Protein AF-A0A1V3XJ78-F1 (afdb_monomer)

Organism: Mycobacterium kansasii (NCBI:txid1768)

Radius of gyration: 14.39 Å; Cα contacts (8 Å, |Δi|>4): 202; chains: 1; bounding box: 37×32×29 Å

pLDDT: mean 98.36, std 2.07, range [77.62, 98.94]

Structure (mmCIF, N/CA/C/O backbone):
data_AF-A0A1V3XJ78-F1
#
_entry.id   AF-A0A1V3XJ78-F1
#
loop_
_atom_site.group_PDB
_atom_site.id
_atom_site.type_symbol
_atom_site.label_atom_id
_atom_site.label_alt_id
_atom_site.label_comp_id
_atom_site.label_asym_id
_atom_site.label_entity_id
_atom_site.label_seq_id
_atom_site.pdbx_PDB_ins_code
_atom_site.Cartn_x
_atom_site.Cartn_y
_atom_site.Cartn_z
_atom_site.occupancy
_atom_site.B_iso_or_equiv
_atom_site.auth_seq_id
_atom_site.auth_comp_id
_atom_site.auth_asym_id
_atom_site.auth_atom_id
_atom_site.pdbx_PDB_model_num
ATOM 1 N N . MET A 1 1 ? 6.097 -13.454 -6.751 1.00 77.62 1 MET A N 1
ATOM 2 C CA . MET A 1 1 ? 5.342 -13.688 -8.006 1.00 77.62 1 MET A CA 1
ATOM 3 C C . MET A 1 1 ? 4.645 -15.036 -8.054 1.00 77.62 1 MET A C 1
ATOM 5 O O . MET A 1 1 ? 3.525 -15.077 -8.540 1.00 77.62 1 MET A O 1
ATOM 9 N N . GLU A 1 2 ? 5.272 -16.103 -7.559 1.00 93.94 2 GLU A N 1
ATOM 10 C CA . GLU A 1 2 ? 4.760 -17.477 -7.656 1.00 93.94 2 GLU A CA 1
ATOM 11 C C . GLU A 1 2 ? 3.301 -17.637 -7.199 1.00 93.94 2 GLU A C 1
ATOM 13 O O . GLU A 1 2 ? 2.471 -18.066 -7.991 1.00 93.94 2 GLU A O 1
ATOM 18 N N . LEU A 1 3 ? 2.956 -17.194 -5.984 1.00 98.44 3 LEU A N 1
ATOM 19 C CA . LEU A 1 3 ? 1.596 -17.354 -5.448 1.00 98.44 3 LEU A CA 1
ATOM 20 C C . LEU A 1 3 ? 0.532 -16.556 -6.217 1.00 98.44 3 LEU A C 1
ATOM 22 O O . LEU A 1 3 ? -0.553 -17.070 -6.466 1.00 98.44 3 LEU A O 1
ATOM 26 N N . HIS A 1 4 ? 0.846 -15.323 -6.634 1.00 98.19 4 HIS A N 1
ATOM 27 C CA . HIS A 1 4 ? -0.069 -14.496 -7.437 1.00 98.19 4 HIS A CA 1
ATOM 28 C C . HIS A 1 4 ? -0.400 -15.175 -8.766 1.00 98.19 4 HIS A C 1
ATOM 30 O O . HIS A 1 4 ? -1.566 -15.293 -9.127 1.00 98.19 4 HIS A O 1
ATOM 36 N N . ALA A 1 5 ? 0.624 -15.670 -9.466 1.00 97.88 5 ALA A N 1
ATOM 37 C CA . ALA A 1 5 ? 0.445 -16.368 -10.734 1.00 97.88 5 ALA A CA 1
ATOM 38 C C . ALA A 1 5 ? -0.260 -17.723 -10.553 1.00 97.88 5 ALA A C 1
ATOM 40 O O . ALA A 1 5 ? -1.151 -18.051 -11.332 1.00 97.88 5 ALA A O 1
ATOM 41 N N . ALA A 1 6 ? 0.085 -18.484 -9.508 1.00 98.38 6 ALA A N 1
ATOM 42 C C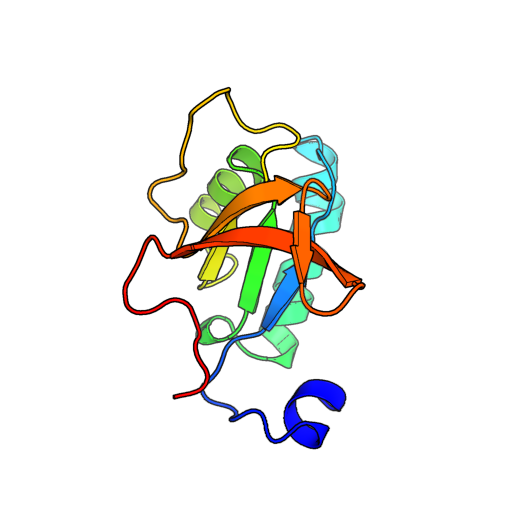A . ALA A 1 6 ? -0.562 -19.757 -9.189 1.00 98.38 6 ALA A CA 1
ATOM 43 C C . ALA A 1 6 ? -2.061 -19.595 -8.876 1.00 98.38 6 ALA A C 1
ATOM 45 O O . ALA A 1 6 ? -2.851 -20.481 -9.187 1.00 98.38 6 ALA A O 1
ATOM 46 N N . ALA A 1 7 ? -2.462 -18.445 -8.324 1.00 98.50 7 ALA A N 1
ATOM 47 C CA . ALA A 1 7 ? -3.861 -18.082 -8.108 1.00 98.50 7 ALA A CA 1
ATOM 48 C C . ALA A 1 7 ? -4.582 -17.573 -9.379 1.00 98.50 7 ALA A C 1
ATOM 50 O O . ALA A 1 7 ? -5.751 -17.200 -9.306 1.00 98.50 7 ALA A O 1
ATOM 51 N N . GLY A 1 8 ? -3.909 -17.534 -10.536 1.00 98.31 8 GLY A N 1
ATOM 52 C CA . GLY A 1 8 ? -4.458 -17.023 -11.798 1.00 98.31 8 GLY A CA 1
ATOM 53 C C . GLY A 1 8 ? -4.371 -15.502 -11.960 1.00 98.31 8 GLY A C 1
ATOM 54 O O . GLY A 1 8 ? -4.974 -14.950 -12.879 1.00 98.31 8 GLY A O 1
ATOM 55 N N . GLY A 1 9 ? -3.627 -14.817 -11.089 1.00 98.25 9 GLY A N 1
ATOM 56 C CA . GLY A 1 9 ? -3.479 -13.367 -11.124 1.00 98.25 9 GLY A CA 1
ATOM 57 C C . GLY A 1 9 ? -2.714 -12.886 -12.358 1.00 98.25 9 GLY A C 1
ATOM 58 O O . GLY A 1 9 ? -1.613 -13.382 -12.628 1.00 98.25 9 GLY A O 1
ATOM 59 N N . PRO A 1 10 ? -3.231 -11.890 -13.102 1.00 97.81 10 PRO A N 1
ATOM 60 C CA . PRO A 1 10 ? -2.568 -11.405 -14.300 1.00 97.81 10 PRO A CA 1
ATOM 61 C C . PRO A 1 10 ? -1.322 -10.593 -13.940 1.00 97.81 10 PRO A C 1
ATOM 63 O O . PRO A 1 10 ? -1.251 -9.928 -12.902 1.00 97.81 10 PRO A O 1
ATOM 66 N N . VAL A 1 11 ? -0.335 -10.597 -14.835 1.00 95.88 11 VAL A N 1
ATOM 67 C CA . VAL A 1 11 ? 0.888 -9.788 -14.692 1.00 95.88 11 VAL A CA 1
ATOM 68 C C . VAL A 1 11 ? 0.639 -8.289 -14.862 1.00 95.88 11 VAL A C 1
ATOM 70 O O . VAL A 1 11 ? 1.544 -7.510 -14.615 1.00 95.88 11 VAL A O 1
ATOM 73 N N . SER A 1 12 ? -0.560 -7.865 -15.264 1.00 96.44 12 SER A N 1
ATOM 74 C CA . SER A 1 12 ? -0.963 -6.455 -15.264 1.00 96.44 12 SER A CA 1
ATOM 75 C C . SER A 1 12 ? -1.376 -5.951 -13.878 1.00 96.44 12 SER A C 1
ATOM 77 O O . SER A 1 12 ? -1.324 -4.749 -13.638 1.00 96.44 12 SER A O 1
ATOM 79 N N . ALA A 1 13 ? -1.767 -6.842 -12.959 1.00 98.50 13 ALA A N 1
ATOM 80 C CA . ALA A 1 13 ? -2.234 -6.453 -11.632 1.00 98.50 13 ALA A CA 1
ATOM 81 C C . ALA A 1 13 ? -1.067 -6.233 -10.648 1.00 98.50 13 ALA A C 1
ATOM 83 O O . ALA A 1 13 ? -0.078 -6.990 -10.687 1.00 98.50 13 ALA A O 1
ATOM 84 N N . PRO A 1 14 ? -1.168 -5.229 -9.754 1.00 98.69 14 PRO A N 1
ATOM 85 C CA . PRO A 1 14 ? -0.198 -5.008 -8.693 1.00 98.69 14 PRO A CA 1
ATOM 86 C C . PRO A 1 14 ? -0.343 -6.027 -7.554 1.00 98.69 14 PRO A C 1
ATOM 88 O O . PRO A 1 14 ? -1.324 -6.764 -7.465 1.00 98.69 14 PRO A O 1
ATOM 91 N N . ILE A 1 15 ? 0.643 -6.038 -6.657 1.00 98.88 15 ILE A N 1
ATOM 92 C CA . ILE A 1 15 ? 0.591 -6.732 -5.366 1.00 98.88 15 ILE A CA 1
ATOM 93 C C . ILE A 1 15 ? 0.900 -5.701 -4.281 1.00 98.88 15 ILE A C 1
ATOM 95 O O . ILE A 1 15 ? 1.919 -5.016 -4.360 1.00 98.88 15 ILE A O 1
ATOM 99 N N . TYR A 1 16 ? 0.033 -5.594 -3.274 1.00 98.88 16 TYR A N 1
ATOM 100 C CA . TYR A 1 16 ? 0.255 -4.718 -2.126 1.00 98.88 16 TYR A CA 1
ATOM 101 C C . TYR A 1 16 ? 1.194 -5.388 -1.118 1.00 98.88 16 TYR A C 1
ATOM 103 O O . TYR A 1 16 ? 0.808 -6.338 -0.442 1.00 98.88 16 TYR A O 1
ATOM 111 N N . ALA A 1 17 ? 2.430 -4.898 -1.029 1.00 98.81 17 ALA A N 1
ATOM 112 C CA . ALA A 1 17 ? 3.371 -5.276 0.014 1.00 98.81 17 ALA A CA 1
ATOM 113 C C . ALA A 1 17 ? 3.006 -4.557 1.320 1.00 98.81 17 ALA A C 1
ATOM 115 O O . ALA A 1 17 ? 2.836 -3.334 1.335 1.00 98.81 17 ALA A O 1
ATOM 116 N N . SER A 1 18 ? 2.878 -5.315 2.407 1.00 98.88 18 SER A N 1
ATOM 117 C CA . SER A 1 18 ? 2.409 -4.782 3.684 1.00 98.88 18 SER A CA 1
ATOM 118 C C . SER A 1 18 ? 3.545 -4.262 4.549 1.00 98.88 18 SER A C 1
ATOM 120 O O . SER A 1 18 ? 4.466 -5.001 4.894 1.00 98.88 18 SER A O 1
ATOM 122 N N . ILE A 1 19 ? 3.418 -3.003 4.951 1.00 98.88 19 ILE A N 1
ATOM 123 C CA . ILE A 1 19 ? 4.105 -2.399 6.086 1.00 98.88 19 ILE A CA 1
ATOM 124 C C . ILE A 1 19 ? 3.051 -2.266 7.186 1.00 98.88 19 ILE A C 1
ATOM 126 O O . ILE A 1 19 ? 2.475 -1.200 7.371 1.00 98.88 19 ILE A O 1
ATOM 130 N N . ASP A 1 20 ? 2.735 -3.377 7.852 1.00 98.62 20 ASP A N 1
ATOM 131 C CA . ASP A 1 20 ? 1.719 -3.435 8.914 1.00 98.62 20 ASP A CA 1
ATOM 132 C C . ASP A 1 20 ? 2.284 -2.929 10.249 1.00 98.62 20 ASP A C 1
ATOM 134 O O . ASP A 1 20 ? 2.356 -3.639 11.246 1.00 98.62 20 ASP A O 1
ATOM 138 N N . ASP A 1 21 ? 2.783 -1.698 10.218 1.00 98.81 21 ASP A N 1
ATOM 139 C CA . ASP A 1 21 ? 3.555 -1.085 11.288 1.00 98.81 21 ASP A CA 1
ATOM 140 C C . ASP A 1 21 ? 3.343 0.431 11.311 1.00 98.81 21 ASP A C 1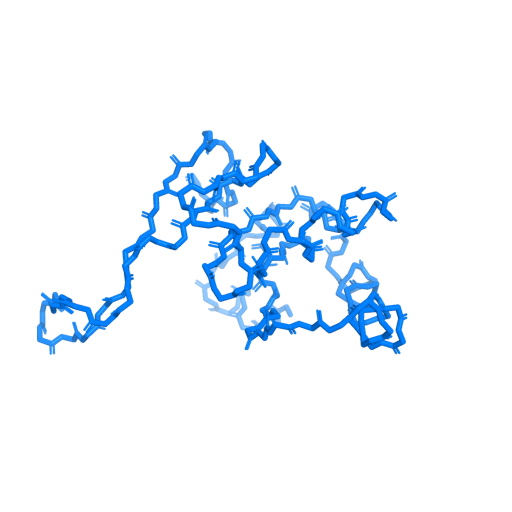
ATOM 142 O O . ASP A 1 21 ? 2.903 1.056 10.341 1.00 98.81 21 ASP A O 1
ATOM 146 N N . ASP A 1 22 ? 3.741 1.052 12.420 1.00 98.81 22 ASP A N 1
ATOM 147 C CA . ASP A 1 22 ? 3.832 2.503 12.552 1.00 98.81 22 ASP A CA 1
ATOM 148 C C . ASP A 1 22 ? 5.297 2.987 12.566 1.00 98.81 22 ASP A C 1
ATOM 150 O O . ASP A 1 22 ? 5.795 3.439 13.603 1.00 98.81 22 ASP A O 1
ATOM 154 N N . PRO A 1 23 ? 6.036 2.896 11.437 1.00 98.69 23 PRO A N 1
ATOM 155 C CA . PRO A 1 23 ? 7.477 3.099 11.449 1.00 98.69 23 PRO A CA 1
ATOM 156 C C . PRO A 1 23 ? 7.863 4.552 11.742 1.00 98.69 23 PRO A C 1
ATOM 158 O O . PRO A 1 23 ? 7.209 5.523 11.337 1.00 98.69 23 PRO A O 1
ATOM 161 N N . SER A 1 24 ? 8.998 4.713 12.416 1.00 98.81 24 SER A N 1
ATOM 162 C CA . SER A 1 24 ? 9.744 5.970 12.426 1.00 98.81 24 SER A CA 1
ATOM 163 C C . SER A 1 24 ? 10.338 6.260 11.043 1.00 98.81 24 SER A C 1
ATOM 165 O O . SER A 1 24 ? 10.530 5.360 10.224 1.00 98.81 24 SER A O 1
ATOM 167 N N . TYR A 1 25 ? 10.704 7.518 10.788 1.00 98.75 25 TYR A N 1
ATOM 168 C CA . TYR A 1 25 ? 11.357 7.876 9.525 1.00 98.75 25 TYR A CA 1
ATOM 169 C C . TYR A 1 25 ? 12.719 7.180 9.342 1.00 98.75 25 TYR A C 1
ATOM 171 O O . TYR A 1 25 ? 13.114 6.867 8.221 1.00 98.75 25 TYR A O 1
ATOM 179 N N . GLU A 1 26 ? 13.431 6.879 10.433 1.00 98.81 26 GLU A N 1
ATOM 180 C CA . GLU A 1 26 ? 14.681 6.112 10.366 1.00 98.81 26 GLU A CA 1
ATOM 181 C C . GLU A 1 26 ? 14.442 4.655 9.957 1.00 98.81 26 GLU A C 1
ATOM 183 O O . GLU A 1 26 ? 15.141 4.152 9.079 1.00 98.81 26 GLU A O 1
ATOM 188 N N . GLN A 1 27 ? 13.429 3.986 10.520 1.00 98.88 27 GLN A N 1
ATOM 189 C CA . GLN A 1 27 ? 13.035 2.644 10.064 1.00 98.88 27 GLN A CA 1
ATOM 190 C C . GLN A 1 27 ? 12.596 2.672 8.601 1.00 98.88 27 GLN A C 1
ATOM 192 O O . GLN A 1 27 ? 12.953 1.782 7.828 1.00 98.88 27 GLN A O 1
ATOM 197 N N . TYR A 1 28 ? 11.883 3.724 8.192 1.00 98.88 28 TYR A N 1
ATOM 198 C CA . TYR A 1 28 ? 11.518 3.893 6.796 1.00 98.88 28 TYR A CA 1
ATOM 199 C C . TYR A 1 28 ? 12.757 3.936 5.887 1.00 98.88 28 TYR A C 1
ATOM 201 O O . TYR A 1 28 ? 12.898 3.095 5.001 1.00 98.88 28 TYR A O 1
ATOM 209 N N . LYS A 1 29 ? 13.697 4.855 6.139 1.00 98.75 29 LYS A N 1
ATOM 210 C CA . LYS A 1 29 ? 14.896 5.023 5.301 1.00 98.75 29 LYS A CA 1
ATOM 211 C C . LYS A 1 29 ? 15.781 3.779 5.268 1.00 98.75 29 LYS A C 1
ATOM 213 O O . LYS A 1 29 ? 16.294 3.421 4.210 1.00 98.75 29 LYS A O 1
ATOM 218 N N . ASN A 1 30 ? 15.978 3.152 6.425 1.00 98.75 30 ASN A N 1
ATOM 219 C CA . ASN A 1 30 ? 16.973 2.096 6.589 1.00 98.75 30 ASN A CA 1
ATOM 220 C C . ASN A 1 30 ? 16.420 0.699 6.285 1.00 98.75 30 ASN A C 1
ATOM 222 O O . ASN A 1 30 ? 17.204 -0.210 6.024 1.00 98.75 30 ASN A O 1
ATOM 226 N N . GLN A 1 31 ? 15.096 0.508 6.324 1.00 98.81 31 GLN A N 1
ATOM 227 C CA . GLN A 1 31 ? 14.476 -0.815 6.192 1.00 98.81 31 GLN A CA 1
ATOM 228 C C . GLN A 1 31 ? 13.336 -0.820 5.169 1.00 98.81 31 GLN A C 1
ATOM 230 O O . GLN A 1 31 ? 13.411 -1.563 4.191 1.00 98.81 31 GLN A O 1
ATOM 235 N N . VAL A 1 32 ? 12.315 0.029 5.339 1.00 98.88 32 VAL A N 1
ATOM 236 C CA . VAL A 1 32 ? 11.116 0.009 4.475 1.00 98.88 32 VAL A CA 1
ATOM 237 C C . VAL A 1 32 ? 11.447 0.395 3.034 1.00 98.88 32 VAL A C 1
ATOM 239 O O . VAL A 1 32 ? 11.084 -0.326 2.112 1.00 98.88 32 VAL A O 1
ATOM 242 N N . ALA A 1 33 ? 12.165 1.495 2.806 1.00 98.81 33 ALA A N 1
ATOM 243 C CA . ALA A 1 33 ? 12.497 1.945 1.458 1.00 98.81 33 ALA A CA 1
ATOM 244 C C . ALA A 1 33 ? 13.373 0.925 0.692 1.00 98.81 33 ALA A C 1
ATOM 246 O O . ALA A 1 33 ? 13.034 0.598 -0.446 1.00 98.81 33 ALA A O 1
ATOM 247 N N . PRO A 1 34 ? 14.450 0.347 1.270 1.00 98.81 34 PRO A N 1
ATOM 248 C CA . PRO A 1 34 ? 15.174 -0.765 0.644 1.00 98.81 34 PRO A CA 1
ATOM 249 C C . PRO A 1 34 ? 14.302 -1.999 0.359 1.00 98.81 34 PRO A C 1
ATOM 251 O O . PRO A 1 34 ? 14.444 -2.622 -0.696 1.00 98.81 34 PRO A O 1
ATOM 254 N N . TYR A 1 35 ? 13.381 -2.336 1.265 1.00 98.88 35 TYR A N 1
ATOM 255 C CA . TYR A 1 35 ? 12.421 -3.421 1.067 1.00 98.88 35 TYR A CA 1
ATOM 256 C C . TYR A 1 35 ? 11.493 -3.153 -0.128 1.00 98.88 35 TYR A C 1
ATOM 258 O O . TYR A 1 35 ? 11.365 -4.005 -1.006 1.00 98.88 35 TYR A O 1
ATOM 266 N N . LEU A 1 36 ? 10.919 -1.952 -0.233 1.00 98.88 36 LEU A N 1
ATOM 267 C CA . LEU A 1 36 ? 10.059 -1.565 -1.356 1.00 98.88 36 LEU A CA 1
ATOM 268 C C . LEU A 1 36 ? 10.822 -1.517 -2.687 1.00 98.88 36 LEU A C 1
ATOM 270 O O . LEU A 1 36 ? 10.319 -2.010 -3.693 1.00 98.88 36 LEU A O 1
ATOM 274 N N . ARG A 1 37 ? 12.071 -1.032 -2.703 1.00 98.81 37 ARG A N 1
ATOM 275 C CA . ARG A 1 37 ? 12.936 -1.108 -3.899 1.00 98.81 37 ARG A CA 1
ATOM 276 C C . ARG A 1 37 ? 13.182 -2.550 -4.343 1.00 98.81 37 ARG A C 1
ATOM 278 O O . ARG A 1 37 ? 13.255 -2.824 -5.538 1.00 98.81 37 ARG A O 1
ATOM 285 N N . SER A 1 38 ? 13.290 -3.473 -3.390 1.00 98.75 38 SER A N 1
ATOM 286 C CA . SER A 1 38 ? 13.437 -4.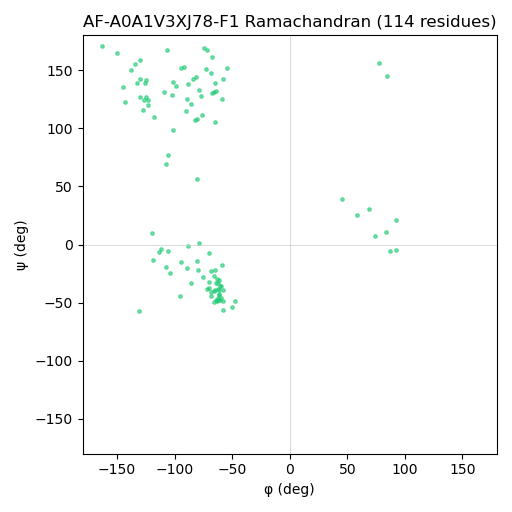902 -3.688 1.00 98.75 38 SER A CA 1
ATOM 287 C C . SER A 1 38 ? 12.153 -5.501 -4.269 1.00 98.75 38 SER A C 1
ATOM 289 O O . SER A 1 38 ? 12.222 -6.371 -5.130 1.00 98.75 38 SER A O 1
ATOM 291 N N . TRP A 1 39 ? 10.974 -5.016 -3.871 1.00 98.81 39 TRP A N 1
ATOM 292 C CA . TRP A 1 39 ? 9.729 -5.363 -4.561 1.00 98.81 39 TRP A CA 1
ATOM 293 C C . TRP A 1 39 ? 9.722 -4.859 -6.003 1.00 98.81 39 TRP A C 1
ATOM 295 O O . TRP A 1 39 ? 9.456 -5.634 -6.922 1.00 98.81 39 TRP A O 1
ATOM 305 N N . GLU A 1 40 ? 10.074 -3.592 -6.224 1.00 98.81 40 GLU A N 1
ATOM 306 C CA . GLU A 1 40 ? 10.126 -3.018 -7.572 1.00 98.81 40 GLU A CA 1
ATOM 307 C C . GLU A 1 40 ? 11.124 -3.724 -8.490 1.00 98.81 40 GLU A C 1
ATOM 309 O O . GLU A 1 40 ? 10.835 -3.889 -9.673 1.00 98.81 40 GLU A O 1
ATOM 314 N N . SER A 1 41 ? 12.262 -4.194 -7.972 1.00 98.69 41 SER A N 1
ATOM 315 C CA . SER A 1 41 ? 13.235 -4.932 -8.786 1.00 98.69 41 SER A CA 1
ATOM 316 C C . SER A 1 41 ? 12.727 -6.305 -9.240 1.00 98.69 41 SER A C 1
ATOM 318 O O . SER A 1 41 ? 13.203 -6.828 -10.246 1.00 98.69 41 SER A O 1
ATOM 320 N N . VAL A 1 42 ? 11.747 -6.880 -8.533 1.00 98.50 42 VAL A N 1
ATOM 321 C CA . VAL A 1 42 ? 11.176 -8.198 -8.842 1.00 98.50 42 VAL A CA 1
ATOM 322 C C . VAL A 1 42 ? 9.918 -8.090 -9.700 1.00 98.50 42 VAL A C 1
ATOM 324 O O . VAL A 1 42 ? 9.755 -8.874 -10.635 1.00 98.50 42 VAL A O 1
ATOM 327 N N . ILE A 1 43 ? 9.004 -7.166 -9.383 1.00 98.12 43 ILE A N 1
ATOM 328 C CA . ILE A 1 43 ? 7.696 -7.075 -10.061 1.00 98.12 43 ILE A CA 1
ATOM 329 C C . ILE A 1 43 ? 7.505 -5.809 -10.895 1.00 98.12 43 ILE A C 1
ATOM 331 O O . ILE A 1 43 ? 6.529 -5.729 -11.638 1.00 98.12 43 ILE A O 1
ATOM 335 N N . GLY A 1 44 ? 8.444 -4.866 -10.834 1.00 98.56 44 GLY A N 1
ATOM 336 C CA . GLY A 1 44 ? 8.376 -3.578 -11.515 1.00 98.56 44 GLY A CA 1
ATOM 337 C C . GLY A 1 44 ? 7.600 -2.528 -10.720 1.00 98.56 44 GLY A C 1
ATOM 338 O O . GLY A 1 44 ? 6.595 -2.831 -10.079 1.00 98.56 44 GLY A O 1
ATOM 339 N N . HIS A 1 45 ? 8.037 -1.269 -10.822 1.00 98.75 45 HIS A N 1
ATOM 340 C CA . HIS A 1 45 ? 7.424 -0.113 -10.152 1.00 98.75 45 HIS A CA 1
ATOM 341 C C . HIS A 1 45 ? 5.896 -0.060 -10.318 1.00 98.75 45 HIS A C 1
ATOM 343 O O . HIS A 1 45 ? 5.168 0.002 -9.330 1.00 98.75 45 HIS A O 1
ATOM 349 N N . GLN A 1 46 ? 5.410 -0.216 -11.557 1.00 98.56 46 GLN A N 1
ATOM 350 C CA . GLN A 1 46 ? 3.981 -0.168 -11.900 1.00 98.56 46 GLN A CA 1
ATOM 351 C C . GLN A 1 46 ? 3.121 -1.216 -11.178 1.00 98.56 46 GLN A C 1
ATOM 353 O O . GLN A 1 46 ? 1.901 -1.087 -11.150 1.00 98.56 46 GLN A O 1
ATOM 358 N N . ARG A 1 47 ? 3.730 -2.264 -10.614 1.00 98.62 47 ARG A N 1
ATOM 359 C CA . ARG A 1 47 ? 3.030 -3.362 -9.938 1.00 98.62 47 ARG A CA 1
ATOM 360 C C . ARG A 1 47 ? 3.266 -3.397 -8.435 1.00 98.62 47 ARG A C 1
ATOM 362 O O . ARG A 1 47 ? 2.659 -4.219 -7.751 1.00 98.62 47 ARG A O 1
ATOM 369 N N . THR A 1 48 ? 4.115 -2.523 -7.911 1.00 98.88 48 THR A N 1
ATOM 370 C CA . THR A 1 48 ? 4.375 -2.445 -6.476 1.00 98.88 48 THR A CA 1
ATOM 371 C C . THR A 1 48 ? 3.286 -1.612 -5.813 1.00 98.88 48 THR A C 1
ATOM 373 O O . THR A 1 48 ? 3.234 -0.391 -5.966 1.00 98.88 48 THR A O 1
ATOM 376 N N . GLY A 1 49 ? 2.396 -2.283 -5.085 1.00 98.88 49 GLY A N 1
ATOM 377 C CA . GLY A 1 49 ? 1.480 -1.645 -4.152 1.00 98.88 49 GLY A CA 1
ATOM 378 C C . GLY A 1 49 ? 2.080 -1.584 -2.749 1.00 98.88 49 GLY A C 1
ATOM 379 O O . GLY A 1 49 ? 2.8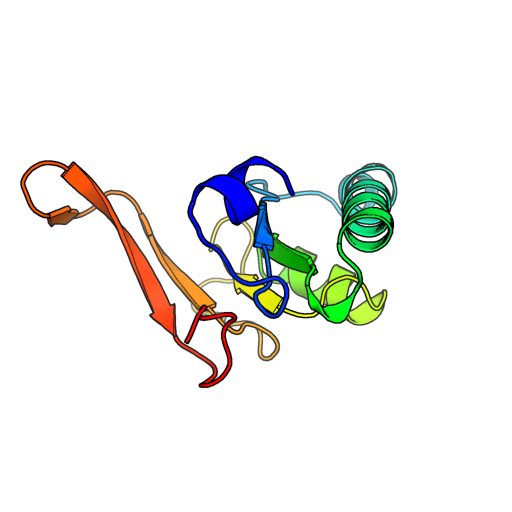82 -2.439 -2.378 1.00 98.88 49 GLY A O 1
ATOM 380 N N . VAL A 1 50 ? 1.669 -0.602 -1.954 1.00 98.94 50 VAL A N 1
ATOM 381 C CA . VAL A 1 50 ? 2.123 -0.415 -0.572 1.00 98.94 50 VAL A CA 1
ATOM 382 C C . VAL A 1 50 ? 0.907 -0.304 0.338 1.00 98.94 50 VAL A C 1
ATOM 384 O O . VAL A 1 50 ? 0.124 0.640 0.211 1.00 98.94 50 VAL A O 1
ATOM 387 N N . TYR A 1 51 ? 0.740 -1.267 1.244 1.00 98.94 51 TYR A N 1
ATOM 388 C CA . TYR A 1 51 ? -0.171 -1.135 2.379 1.00 98.94 51 TYR A CA 1
ATOM 389 C C . TYR A 1 51 ? 0.602 -0.524 3.547 1.00 98.94 51 TYR A C 1
ATOM 391 O O . TYR A 1 51 ? 1.571 -1.125 4.004 1.00 98.94 51 TYR A O 1
ATOM 399 N N . ALA A 1 52 ? 0.234 0.684 3.972 1.00 98.94 52 ALA A N 1
ATOM 400 C CA . ALA A 1 52 ? 0.924 1.405 5.043 1.00 98.94 52 ALA A CA 1
ATOM 401 C C . ALA A 1 52 ? 0.063 2.554 5.600 1.00 98.94 52 ALA A C 1
ATOM 403 O O . ALA A 1 52 ? -0.965 2.920 5.029 1.00 98.94 52 ALA A O 1
ATOM 404 N N . ASN A 1 53 ? 0.486 3.180 6.696 1.00 98.94 53 ASN A N 1
ATOM 405 C CA . ASN A 1 53 ? -0.152 4.399 7.187 1.00 98.94 53 ASN A CA 1
ATOM 406 C C . ASN A 1 53 ? 0.147 5.620 6.311 1.00 98.94 53 ASN A C 1
ATOM 408 O O . ASN A 1 53 ? 1.045 5.619 5.466 1.00 98.94 53 ASN A O 1
ATOM 412 N N . SER A 1 54 ? -0.599 6.703 6.531 1.00 98.94 54 SER A N 1
ATOM 413 C CA . SER A 1 54 ? -0.568 7.873 5.655 1.00 98.94 54 SER A CA 1
ATOM 414 C C . SER A 1 54 ? 0.798 8.563 5.598 1.00 98.94 54 SER A C 1
ATOM 416 O O . SER A 1 54 ? 1.163 9.078 4.547 1.00 98.94 54 SER A O 1
ATOM 418 N N . LYS A 1 55 ? 1.571 8.571 6.696 1.00 98.75 55 LYS A N 1
ATOM 419 C CA . LYS A 1 55 ? 2.926 9.155 6.712 1.00 98.75 55 LYS A CA 1
ATOM 420 C C . LYS A 1 55 ? 3.920 8.316 5.905 1.00 98.75 55 LYS A C 1
ATOM 422 O O . LYS A 1 55 ? 4.753 8.877 5.202 1.00 98.75 55 LYS A O 1
ATOM 427 N N . THR A 1 56 ? 3.799 6.989 5.959 1.00 98.94 56 THR A N 1
ATOM 428 C CA . THR A 1 56 ? 4.657 6.071 5.201 1.00 98.94 56 THR A CA 1
ATOM 429 C C . THR A 1 56 ? 4.317 6.118 3.717 1.00 98.94 56 THR A C 1
ATOM 431 O O . THR A 1 56 ? 5.228 6.132 2.892 1.00 98.94 56 THR A O 1
ATOM 434 N N . ILE A 1 57 ? 3.028 6.236 3.374 1.00 98.94 57 ILE A N 1
ATOM 435 C CA . ILE A 1 57 ? 2.585 6.521 2.003 1.00 98.94 57 ILE A CA 1
ATOM 436 C C . ILE A 1 57 ? 3.195 7.838 1.512 1.00 98.94 57 ILE A C 1
ATOM 438 O O . ILE A 1 57 ? 3.763 7.866 0.427 1.00 98.94 57 ILE A O 1
ATOM 442 N N . ASP A 1 58 ? 3.126 8.913 2.301 1.00 98.94 58 ASP A N 1
ATOM 443 C CA . ASP A 1 58 ? 3.672 10.214 1.898 1.00 98.94 58 ASP A CA 1
ATOM 444 C C . ASP A 1 58 ? 5.197 10.165 1.676 1.00 98.94 58 ASP A C 1
ATOM 446 O O . ASP A 1 58 ? 5.706 10.742 0.716 1.00 98.94 58 ASP A O 1
ATOM 450 N N . TRP A 1 59 ? 5.943 9.423 2.505 1.00 98.88 59 TRP A N 1
ATOM 451 C CA . TRP A 1 59 ? 7.373 9.176 2.274 1.00 98.88 59 TRP A CA 1
ATOM 452 C C . TRP A 1 59 ? 7.633 8.385 0.988 1.00 98.88 59 TRP A C 1
ATOM 454 O O . TRP A 1 59 ? 8.462 8.805 0.183 1.00 98.88 59 TRP A O 1
ATOM 464 N N . ALA A 1 60 ? 6.899 7.292 0.764 1.00 98.88 60 ALA A N 1
ATOM 465 C CA . ALA A 1 60 ? 7.043 6.465 -0.431 1.00 98.88 60 ALA A CA 1
ATOM 466 C C . ALA A 1 60 ? 6.724 7.255 -1.711 1.00 98.88 60 ALA A C 1
ATOM 468 O O . ALA A 1 60 ? 7.493 7.209 -2.667 1.00 98.88 60 ALA A O 1
ATOM 469 N N . VAL A 1 61 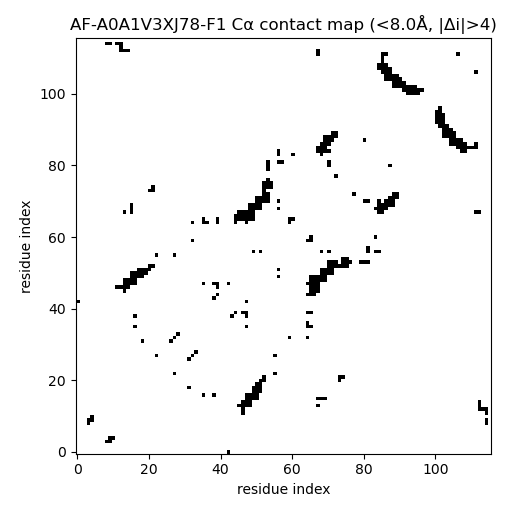? 5.656 8.060 -1.701 1.00 98.88 61 VAL A N 1
ATOM 470 C CA . VAL A 1 61 ? 5.299 8.962 -2.807 1.00 98.88 61 VAL A CA 1
ATOM 471 C C . VAL A 1 61 ? 6.423 9.961 -3.086 1.00 98.88 61 VAL A C 1
ATOM 473 O O . VAL A 1 61 ? 6.798 10.144 -4.243 1.00 98.88 61 VAL A O 1
ATOM 476 N N . ARG A 1 62 ? 6.987 10.590 -2.045 1.00 98.81 62 ARG A N 1
ATOM 477 C CA . ARG A 1 62 ? 8.088 11.557 -2.195 1.00 98.81 62 ARG A CA 1
ATOM 478 C C . ARG A 1 62 ? 9.367 10.925 -2.748 1.00 98.81 62 ARG A C 1
ATOM 480 O O . ARG A 1 62 ? 10.070 11.579 -3.512 1.00 98.81 62 ARG A O 1
ATOM 487 N N . ASP A 1 63 ? 9.625 9.665 -2.415 1.00 98.81 63 ASP A N 1
ATOM 488 C CA . ASP A 1 63 ? 10.786 8.914 -2.904 1.00 98.81 63 ASP A CA 1
ATOM 489 C C . ASP A 1 63 ? 10.537 8.188 -4.238 1.00 98.81 63 ASP A C 1
ATOM 491 O O . ASP A 1 63 ? 11.449 7.545 -4.763 1.00 98.81 63 ASP A O 1
ATOM 495 N N . GLY A 1 64 ? 9.324 8.275 -4.796 1.00 98.81 64 GLY A N 1
ATOM 496 C CA . GLY A 1 64 ? 8.952 7.598 -6.040 1.00 98.81 64 GLY A CA 1
ATOM 497 C C . GLY A 1 64 ? 8.860 6.074 -5.917 1.00 98.81 64 GLY A C 1
ATOM 498 O O . GLY A 1 64 ? 9.132 5.376 -6.889 1.00 98.81 64 GLY A O 1
ATOM 499 N N . LEU A 1 65 ? 8.506 5.558 -4.738 1.00 98.88 65 LEU A N 1
ATOM 500 C CA . LEU A 1 65 ? 8.369 4.129 -4.455 1.00 98.88 65 LEU A CA 1
ATOM 501 C C . LEU A 1 65 ? 6.902 3.697 -4.444 1.00 98.88 65 LEU A C 1
ATOM 503 O O . LEU A 1 65 ? 6.079 4.248 -3.712 1.00 98.88 65 LEU A O 1
ATOM 507 N N . GLY A 1 66 ? 6.605 2.645 -5.201 1.00 98.81 66 GLY A N 1
ATOM 508 C CA . GLY A 1 66 ? 5.261 2.115 -5.377 1.00 98.81 66 GLY A CA 1
ATOM 509 C C . GLY A 1 66 ? 4.400 2.940 -6.337 1.00 98.81 66 GLY A C 1
ATOM 510 O O . GLY A 1 66 ? 4.616 4.127 -6.565 1.00 98.81 66 GLY A O 1
ATOM 511 N N . SER A 1 67 ? 3.399 2.284 -6.915 1.00 98.81 67 SER A 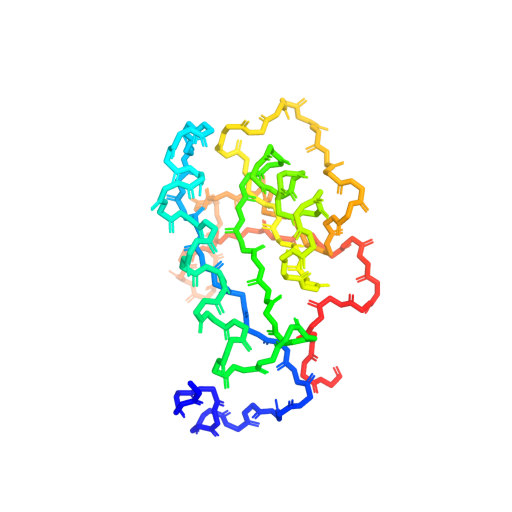N 1
ATOM 512 C CA . SER A 1 67 ? 2.420 2.883 -7.836 1.00 98.81 67 SER A CA 1
ATOM 513 C C . SER A 1 67 ? 0.979 2.801 -7.324 1.00 98.81 67 SER A C 1
ATOM 515 O O . SER A 1 67 ? 0.096 3.468 -7.861 1.00 98.81 67 SER A O 1
ATOM 517 N N . TYR A 1 68 ? 0.735 1.995 -6.288 1.00 98.94 68 TYR A N 1
ATOM 518 C CA . TYR A 1 68 ? -0.575 1.809 -5.669 1.00 98.94 68 TYR A CA 1
ATOM 519 C C . TYR A 1 68 ? -0.457 1.906 -4.148 1.00 98.94 68 TYR A C 1
ATOM 521 O O . TYR A 1 68 ? 0.467 1.349 -3.563 1.00 98.94 68 TYR A O 1
ATOM 529 N N . PHE A 1 69 ? -1.409 2.564 -3.490 1.00 98.94 69 PHE A N 1
ATOM 530 C CA . PHE A 1 69 ? -1.341 2.822 -2.050 1.00 98.94 69 PHE A CA 1
ATOM 531 C C . PHE A 1 69 ? -2.639 2.421 -1.349 1.00 98.94 69 PHE A C 1
ATOM 533 O O . PHE A 1 69 ? -3.729 2.835 -1.748 1.00 98.94 69 PHE A O 1
ATOM 540 N N . TRP A 1 70 ? -2.523 1.601 -0.308 1.00 98.94 70 TRP A N 1
ATOM 541 C CA . TRP A 1 70 ? -3.628 1.168 0.540 1.00 98.94 70 TRP A CA 1
ATOM 542 C C . TRP A 1 70 ? -3.363 1.651 1.964 1.00 98.94 70 TRP A C 1
ATOM 544 O O . TRP A 1 70 ? -2.442 1.195 2.634 1.00 98.94 70 TRP A O 1
ATOM 554 N N . GLN A 1 71 ? -4.147 2.627 2.415 1.00 98.94 71 GLN A N 1
ATOM 555 C CA . GLN A 1 71 ? -3.949 3.237 3.720 1.00 98.94 71 GLN A CA 1
ATOM 556 C C . GLN A 1 71 ? -4.506 2.359 4.849 1.00 98.94 71 GLN A C 1
ATOM 558 O O . GLN A 1 71 ? -5.674 1.978 4.792 1.00 98.94 71 GLN A O 1
ATOM 563 N N . HIS A 1 72 ? -3.734 2.159 5.921 1.00 98.88 72 HIS A N 1
ATOM 564 C CA . HIS A 1 72 ? -4.261 1.784 7.243 1.00 98.88 72 HIS A CA 1
ATOM 565 C C . HIS A 1 72 ? -4.210 2.942 8.244 1.00 98.88 72 HIS A C 1
ATOM 567 O O . HIS A 1 72 ? -3.577 3.978 8.017 1.00 98.88 72 HIS A O 1
ATOM 573 N N . ASN A 1 73 ? -4.899 2.784 9.377 1.00 98.81 73 ASN A N 1
ATOM 574 C CA . ASN A 1 73 ? -5.093 3.872 10.342 1.00 98.81 73 ASN A CA 1
ATOM 575 C C . ASN A 1 73 ? -4.084 3.913 11.494 1.00 98.81 73 ASN A C 1
ATOM 577 O O . ASN A 1 73 ? -3.979 4.946 12.155 1.00 98.81 73 ASN A O 1
ATOM 581 N N . TRP A 1 74 ? -3.316 2.848 11.735 1.00 98.69 74 TRP A N 1
ATOM 582 C CA . TRP A 1 74 ? -2.268 2.874 12.760 1.00 98.69 74 TRP A CA 1
ATOM 583 C C . TRP A 1 74 ? -1.148 3.871 12.405 1.00 98.69 74 TRP A C 1
ATOM 585 O O . TRP A 1 74 ? -0.350 3.625 11.510 1.00 98.69 74 TRP A O 1
ATOM 595 N N . GLY A 1 75 ? -1.117 5.019 13.090 1.00 98.50 75 GLY A N 1
ATOM 596 C CA . GLY A 1 75 ? -0.156 6.104 12.842 1.00 98.50 75 GLY A CA 1
ATOM 597 C C . GLY A 1 75 ? -0.637 7.179 11.857 1.00 98.50 75 GLY A C 1
ATOM 598 O O . GLY A 1 75 ? 0.038 8.192 11.673 1.00 98.50 75 GLY A O 1
ATOM 599 N N . SER A 1 76 ? -1.813 7.000 11.248 1.00 98.69 76 SER A N 1
ATOM 600 C CA . SER A 1 76 ? -2.454 8.018 10.405 1.00 98.69 76 SER A CA 1
ATOM 601 C C . SER A 1 76 ? -3.204 9.042 11.273 1.00 98.69 76 SER A C 1
ATOM 603 O O . SER A 1 76 ? -3.809 8.658 12.281 1.00 98.69 76 SER A O 1
ATOM 605 N N . PRO A 1 77 ? -3.232 10.342 10.914 1.00 98.62 77 PRO A N 1
ATOM 606 C CA . PRO A 1 77 ? -4.056 11.317 11.622 1.00 98.62 77 PRO A CA 1
ATOM 607 C C . PRO A 1 77 ? -5.537 10.916 11.606 1.00 98.62 77 PRO A C 1
ATOM 609 O O . PRO A 1 77 ? -6.056 10.403 10.613 1.00 98.62 77 PRO A O 1
ATOM 612 N N . LYS A 1 78 ? -6.244 11.161 12.712 1.00 97.81 78 LYS A N 1
ATOM 613 C CA . LYS A 1 78 ? -7.648 10.758 12.858 1.00 97.81 78 LYS A CA 1
ATOM 614 C C . LYS A 1 78 ? -8.521 11.391 11.767 1.00 97.81 78 LYS A C 1
ATOM 616 O O . LYS A 1 78 ? -8.567 12.611 11.646 1.00 97.81 78 LYS A O 1
ATOM 621 N N . GLY A 1 79 ? -9.2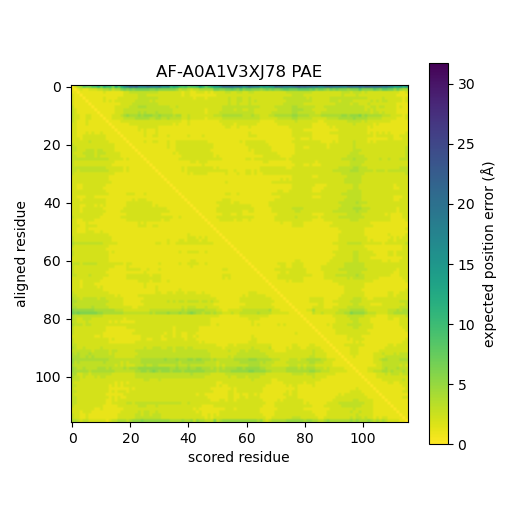50 10.555 11.024 1.00 96.19 79 GLY A N 1
ATOM 622 C CA . GLY A 1 79 ? -10.152 10.994 9.952 1.00 96.19 79 GLY A CA 1
ATOM 623 C C . GLY A 1 79 ? -9.444 11.464 8.677 1.00 96.19 79 GLY A C 1
ATOM 624 O O . GLY A 1 79 ? -10.101 11.982 7.781 1.00 96.19 79 GLY A O 1
ATOM 625 N N . PHE A 1 80 ? -8.122 11.301 8.584 1.00 98.62 80 PHE A N 1
ATOM 626 C CA . PHE A 1 80 ? -7.361 11.680 7.402 1.00 98.62 80 PHE A CA 1
ATOM 627 C C . PHE A 1 80 ? -7.303 10.542 6.385 1.00 98.62 80 PHE A C 1
ATOM 629 O O . PHE A 1 80 ? -7.065 9.390 6.743 1.00 98.62 80 PHE A O 1
ATOM 636 N N . THR A 1 81 ? -7.456 10.892 5.111 1.00 98.88 81 THR A N 1
ATOM 637 C CA . THR A 1 81 ? -7.260 9.994 3.969 1.00 98.88 81 THR A CA 1
ATOM 638 C C . THR A 1 81 ? -6.214 10.612 3.055 1.00 98.88 81 THR A C 1
ATOM 640 O O . THR A 1 81 ? -6.395 11.731 2.573 1.00 98.88 81 THR A O 1
ATOM 643 N N . HIS A 1 82 ? -5.108 9.908 2.827 1.00 98.81 82 HIS A N 1
ATOM 644 C CA . HIS A 1 82 ? -4.031 10.400 1.982 1.00 98.81 82 HIS A CA 1
ATOM 645 C C . HIS A 1 82 ? -4.512 10.522 0.523 1.00 98.81 82 HIS A C 1
ATOM 647 O O . HIS A 1 82 ? -5.049 9.557 -0.020 1.00 98.81 82 HIS A O 1
ATOM 653 N N . PRO A 1 83 ? -4.289 11.653 -0.173 1.00 98.75 83 PRO A N 1
ATOM 654 C CA . PRO A 1 83 ? -4.827 11.876 -1.522 1.00 98.75 83 PRO A CA 1
ATOM 655 C C . PRO A 1 83 ? -4.272 10.913 -2.586 1.00 98.75 83 PRO A C 1
ATOM 657 O O . PRO A 1 83 ? -4.900 10.704 -3.630 1.00 98.75 83 PRO A O 1
ATOM 660 N N . ALA A 1 84 ? -3.104 10.314 -2.337 1.00 98.81 84 ALA A N 1
ATOM 661 C CA . ALA A 1 84 ? -2.530 9.281 -3.201 1.00 98.81 84 ALA A CA 1
ATOM 662 C C . ALA A 1 84 ? -3.126 7.879 -2.974 1.00 98.81 84 ALA A C 1
ATOM 664 O O . ALA A 1 84 ? -2.937 7.017 -3.825 1.00 98.81 84 ALA A O 1
ATOM 665 N N . ALA A 1 85 ? -3.854 7.639 -1.876 1.00 98.88 85 ALA A N 1
ATOM 666 C CA . ALA A 1 85 ? -4.408 6.323 -1.572 1.00 98.88 85 ALA A CA 1
ATOM 667 C C . ALA A 1 85 ? -5.443 5.887 -2.624 1.00 98.88 85 ALA A C 1
ATOM 669 O O . ALA A 1 85 ? -6.344 6.643 -2.990 1.00 98.88 85 ALA A O 1
ATOM 670 N N . ASN A 1 86 ? -5.306 4.656 -3.113 1.00 98.88 86 ASN A N 1
ATOM 671 C CA . ASN A 1 86 ? -6.297 3.981 -3.947 1.00 98.88 86 ASN A CA 1
ATOM 672 C C . ASN A 1 86 ? -7.357 3.281 -3.088 1.00 98.88 86 ASN A C 1
ATOM 674 O O . ASN A 1 86 ? -8.512 3.205 -3.500 1.00 98.88 86 ASN A O 1
ATOM 678 N N . LEU A 1 87 ? -6.952 2.783 -1.915 1.00 98.94 87 LEU A N 1
ATOM 679 C CA . LEU A 1 87 ? -7.775 2.041 -0.957 1.00 98.94 87 LEU A CA 1
ATOM 680 C C . LEU A 1 87 ? -7.536 2.556 0.469 1.00 98.94 87 LEU A C 1
ATOM 682 O O . LEU A 1 87 ? -6.445 3.045 0.774 1.00 98.94 87 LEU A O 1
ATOM 686 N N . HIS A 1 88 ? -8.508 2.380 1.365 1.00 98.94 88 HIS A N 1
ATOM 687 C CA . HIS A 1 88 ? -8.371 2.723 2.787 1.00 98.94 88 HIS A CA 1
ATOM 688 C C . HIS A 1 88 ? -9.081 1.711 3.685 1.00 98.94 88 HIS A C 1
ATOM 690 O O . HIS A 1 88 ? -10.282 1.507 3.552 1.00 98.94 88 HIS A O 1
ATOM 696 N N . GLN A 1 89 ? -8.346 1.094 4.611 1.00 98.88 89 GLN A N 1
ATOM 697 C CA . GLN A 1 89 ? -8.887 0.247 5.674 1.00 98.88 89 GLN A CA 1
ATOM 698 C C . GLN A 1 89 ? -9.519 1.114 6.769 1.00 98.88 89 GLN A C 1
ATOM 700 O O . GLN A 1 89 ? -8.831 1.843 7.489 1.00 98.88 89 GLN A O 1
ATOM 705 N N . VAL A 1 90 ? -10.843 1.042 6.890 1.00 98.62 90 VAL A N 1
ATOM 706 C CA . VAL A 1 90 ? -11.646 1.914 7.766 1.00 98.62 90 VAL A CA 1
ATOM 707 C C . VAL A 1 90 ? -12.184 1.192 9.002 1.00 98.62 90 VAL A C 1
ATOM 709 O O . VAL A 1 90 ? -12.510 1.835 10.001 1.00 98.62 90 VAL A O 1
ATOM 712 N N . GLU A 1 91 ? -12.238 -0.140 8.977 1.00 98.56 91 GLU A N 1
ATOM 713 C CA . GLU A 1 91 ? -12.747 -0.969 10.072 1.00 98.56 91 GLU A CA 1
ATOM 714 C C . GLU A 1 91 ? -11.939 -2.269 10.167 1.00 98.56 91 GLU A C 1
ATOM 716 O O . GLU A 1 91 ? -11.677 -2.887 9.140 1.00 98.56 91 GLU A O 1
ATOM 721 N N . ILE A 1 92 ? -11.560 -2.680 11.382 1.00 98.31 92 ILE A N 1
ATOM 722 C CA . ILE A 1 92 ? -10.733 -3.872 11.631 1.00 98.31 92 ILE A CA 1
ATOM 723 C C . ILE A 1 92 ? -11.479 -4.814 12.577 1.00 98.31 92 ILE A C 1
ATOM 725 O O . ILE A 1 92 ? -11.867 -4.378 13.663 1.00 98.31 92 ILE A O 1
ATOM 729 N N . ASP A 1 93 ? -11.678 -6.064 12.157 1.00 97.56 93 ASP A N 1
ATOM 730 C CA . ASP A 1 93 ? -12.268 -7.177 12.927 1.00 97.56 93 ASP A CA 1
ATOM 731 C C . ASP A 1 93 ? -13.550 -6.839 13.728 1.00 97.56 93 ASP A C 1
ATOM 733 O O . ASP A 1 93 ? -13.756 -7.277 14.861 1.00 97.56 93 ASP A O 1
ATOM 737 N N . LYS A 1 94 ? -14.449 -6.025 13.155 1.00 98.38 94 LYS A N 1
ATOM 738 C CA . LYS A 1 94 ? -15.753 -5.694 13.783 1.00 98.38 94 LYS A CA 1
ATOM 739 C C . LYS A 1 94 ? -16.943 -6.396 13.143 1.00 98.38 94 LYS A C 1
ATOM 741 O O . LYS A 1 94 ? -18.067 -6.273 13.634 1.00 98.38 94 LYS A O 1
ATOM 746 N N . ARG A 1 95 ? -16.722 -7.124 12.049 1.00 98.06 95 ARG A N 1
ATOM 747 C CA . ARG A 1 95 ? -17.766 -7.819 11.291 1.00 98.06 95 ARG A CA 1
ATOM 748 C C . ARG A 1 95 ? -17.379 -9.259 11.040 1.00 98.06 95 ARG A C 1
ATOM 750 O O . ARG A 1 95 ? -16.207 -9.620 11.035 1.00 98.06 95 ARG A O 1
ATOM 757 N N . LYS A 1 96 ? -18.403 -10.067 10.768 1.00 98.56 96 LYS A N 1
ATOM 758 C CA . LYS A 1 96 ? -18.245 -11.411 10.227 1.00 98.56 96 LYS A CA 1
ATOM 759 C C . LYS A 1 96 ? -19.064 -11.571 8.957 1.00 98.56 96 LYS A C 1
ATOM 761 O O . LYS A 1 96 ? -20.212 -11.133 8.912 1.00 98.56 96 LYS A O 1
ATOM 766 N N . VAL A 1 97 ? -18.502 -12.243 7.958 1.00 98.50 97 VAL A N 1
ATOM 767 C CA . VAL A 1 97 ? 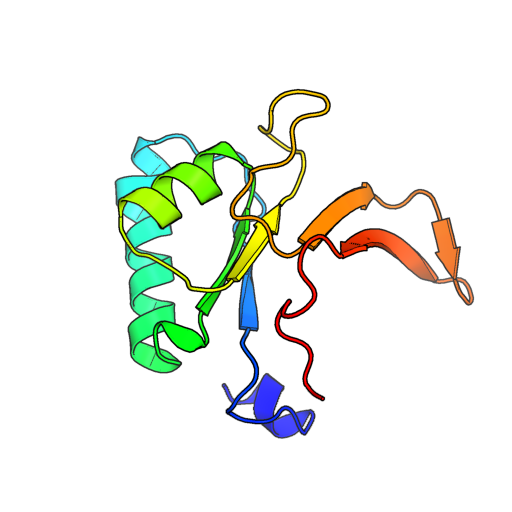-19.191 -12.638 6.720 1.00 98.50 97 VAL A CA 1
ATOM 768 C C . VAL A 1 97 ? -18.994 -14.137 6.542 1.00 98.50 97 VAL A C 1
ATOM 770 O O . VAL A 1 97 ? -17.871 -14.627 6.614 1.00 98.50 97 VAL A O 1
ATOM 773 N N . GLY A 1 98 ? -20.083 -14.899 6.405 1.00 97.94 98 GLY A N 1
ATOM 774 C CA . GLY A 1 98 ? -19.997 -16.365 6.339 1.00 97.94 98 GLY A CA 1
ATOM 775 C C . GLY A 1 98 ? -19.334 -17.013 7.567 1.00 97.94 98 GLY A C 1
ATOM 776 O O . GLY A 1 98 ? -18.757 -18.087 7.455 1.00 97.94 98 GLY A O 1
ATOM 777 N N . GLY A 1 99 ? -19.374 -16.352 8.731 1.00 97.88 99 GLY A N 1
ATOM 778 C CA . GLY A 1 99 ? -18.744 -16.822 9.971 1.00 97.88 99 GLY A CA 1
ATOM 779 C C . GLY A 1 99 ? -17.273 -16.426 10.162 1.00 97.88 99 GLY A C 1
ATOM 780 O O . GLY A 1 99 ? -16.743 -16.636 11.253 1.00 97.88 99 GLY A O 1
ATOM 781 N N . VAL A 1 100 ? -16.635 -15.801 9.168 1.00 98.44 100 VAL A N 1
ATOM 782 C CA . VAL A 1 100 ? -15.220 -15.384 9.205 1.00 98.44 100 VAL A CA 1
ATOM 783 C C . VAL A 1 100 ? -15.106 -13.899 9.550 1.00 98.44 100 VAL A C 1
ATOM 785 O O . VAL A 1 100 ? -15.891 -13.106 9.034 1.00 98.44 100 VAL A O 1
ATOM 788 N N . GLY A 1 101 ? -14.166 -13.530 10.430 1.00 98.50 101 GLY A N 1
ATOM 789 C CA . GLY A 1 101 ? -13.855 -12.132 10.764 1.00 98.50 101 GLY A CA 1
ATOM 790 C C . GLY A 1 101 ? -13.278 -11.383 9.565 1.00 98.50 101 GLY A C 1
ATOM 791 O O . GLY A 1 101 ? -12.506 -11.958 8.799 1.00 98.50 101 GLY A O 1
ATOM 792 N N . VAL A 1 102 ? -13.698 -10.134 9.364 1.00 98.69 102 VAL A N 1
ATOM 793 C CA . VAL A 1 102 ? -13.288 -9.331 8.204 1.00 98.69 102 VAL A CA 1
ATOM 794 C C . VAL A 1 102 ? -12.964 -7.894 8.585 1.00 98.69 102 VAL A C 1
ATOM 796 O O . VAL A 1 102 ? -13.600 -7.305 9.464 1.00 98.69 102 VAL A O 1
ATOM 799 N N . ASP A 1 103 ? -12.043 -7.321 7.819 1.00 98.75 103 ASP A N 1
ATOM 800 C CA . ASP A 1 103 ? -11.787 -5.888 7.778 1.00 98.75 103 ASP A CA 1
ATOM 801 C C . ASP A 1 103 ? -12.582 -5.245 6.639 1.00 98.75 103 ASP A C 1
ATOM 803 O O . ASP A 1 103 ? -12.866 -5.873 5.614 1.00 98.75 103 ASP A O 1
ATOM 807 N N . VAL A 1 104 ? -12.925 -3.969 6.801 1.00 98.81 104 VAL A N 1
ATOM 808 C CA . VAL A 1 104 ? -13.639 -3.190 5.785 1.00 98.81 104 VAL A CA 1
ATOM 809 C C . VAL A 1 104 ? -12.701 -2.163 5.175 1.00 98.81 104 VAL A C 1
ATOM 811 O O . VAL A 1 104 ? -12.035 -1.404 5.884 1.00 98.81 104 VAL A O 1
ATOM 814 N N . ASN A 1 105 ? -12.698 -2.125 3.844 1.00 98.88 105 ASN A N 1
ATOM 815 C CA . ASN A 1 105 ? -11.902 -1.212 3.042 1.00 98.88 105 ASN A CA 1
ATOM 816 C C . ASN A 1 105 ? -12.796 -0.430 2.080 1.00 98.88 105 ASN A C 1
ATOM 818 O O . ASN A 1 105 ? -13.719 -0.998 1.495 1.00 98.88 105 ASN A O 1
ATOM 822 N N . GLU A 1 106 ? -12.495 0.849 1.886 1.00 98.88 106 GLU A N 1
ATOM 823 C CA . GLU A 1 106 ? -13.147 1.709 0.900 1.00 98.88 106 GLU A CA 1
ATOM 824 C C . GLU A 1 106 ? -12.271 1.869 -0.347 1.00 98.88 106 GLU A C 1
ATOM 826 O O . GLU A 1 106 ? -11.048 2.011 -0.253 1.00 98.88 106 GLU A O 1
ATOM 831 N N . ILE A 1 107 ? -12.904 1.860 -1.524 1.00 98.88 107 ILE A N 1
ATOM 832 C CA . ILE A 1 107 ? -12.256 2.170 -2.802 1.00 98.88 107 ILE A CA 1
ATOM 833 C C . ILE A 1 107 ? -12.288 3.684 -3.006 1.00 98.88 107 ILE A C 1
ATOM 835 O O . ILE A 1 107 ? -13.359 4.282 -3.066 1.00 98.88 107 ILE A O 1
ATOM 839 N N . LEU A 1 108 ? -11.113 4.296 -3.153 1.00 98.88 108 LEU A N 1
ATOM 840 C CA . LEU A 1 108 ? -10.948 5.748 -3.283 1.00 98.88 108 LEU A CA 1
ATOM 841 C C . LEU A 1 108 ? -10.647 6.193 -4.717 1.00 98.88 108 LEU A C 1
ATOM 843 O O . LEU A 1 108 ? -10.902 7.340 -5.085 1.00 98.88 108 LEU A O 1
ATOM 847 N N . LYS A 1 109 ? -10.078 5.300 -5.535 1.00 98.75 109 LYS A N 1
ATOM 848 C CA . LYS A 1 109 ? -9.774 5.548 -6.950 1.00 98.75 109 LYS A CA 1
ATOM 849 C C . LYS A 1 109 ? -10.325 4.404 -7.806 1.00 98.75 109 LYS A C 1
ATOM 851 O O . LYS A 1 109 ? -10.221 3.254 -7.391 1.00 98.75 109 LYS A O 1
ATOM 856 N N . PRO A 1 110 ? -10.859 4.677 -9.013 1.00 98.50 110 PRO A N 1
ATOM 857 C CA . PRO A 1 110 ? -11.453 3.641 -9.867 1.00 98.50 110 PRO A CA 1
ATOM 858 C C . PRO A 1 110 ? -10.433 2.606 -10.364 1.00 98.50 110 PRO A C 1
ATOM 860 O O . PRO A 1 110 ? -10.792 1.465 -10.635 1.00 98.50 110 PRO A O 1
ATOM 863 N N . GLN A 1 111 ? -9.162 3.001 -10.477 1.00 98.56 111 GLN A N 1
ATOM 864 C CA . GLN A 1 111 ? -8.039 2.101 -10.725 1.00 98.56 111 GLN A CA 1
ATOM 865 C C . GLN A 1 111 ? -7.315 1.874 -9.398 1.00 98.56 111 GLN A C 1
ATOM 867 O O . GLN A 1 111 ? -6.545 2.723 -8.940 1.00 98.56 111 GLN A O 1
ATOM 872 N N . PHE A 1 112 ? -7.620 0.753 -8.749 1.00 98.69 112 PHE A N 1
ATOM 873 C CA . PHE A 1 112 ? -7.102 0.398 -7.426 1.00 98.69 112 PHE A CA 1
ATOM 874 C C . PHE A 1 112 ? -6.301 -0.906 -7.431 1.00 98.69 112 PHE A C 1
ATOM 876 O O . PHE A 1 112 ? -5.950 -1.415 -6.375 1.00 98.69 112 PHE A O 1
ATOM 883 N N . GLY A 1 11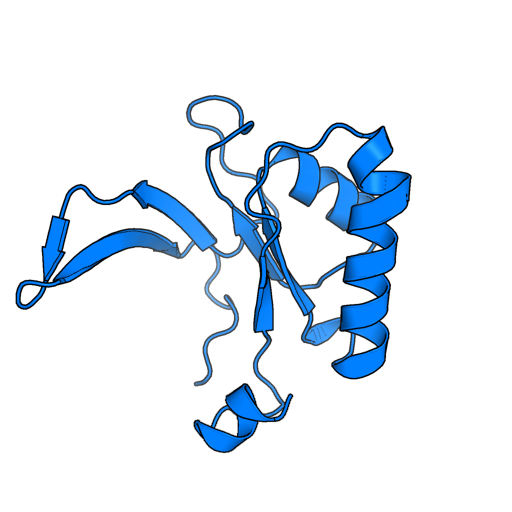3 ? -5.995 -1.442 -8.612 1.00 98.62 113 GLY A N 1
ATOM 884 C CA . GLY A 1 113 ? -5.220 -2.671 -8.745 1.00 98.62 113 GLY A CA 1
ATOM 885 C C . GLY A 1 113 ? -6.074 -3.934 -8.817 1.00 98.62 113 GLY A C 1
ATOM 886 O O . GLY A 1 113 ? -5.570 -5.026 -8.553 1.00 98.62 113 GLY A O 1
ATOM 887 N N . GLN A 1 114 ? -7.354 -3.800 -9.176 1.00 98.69 114 GLN A N 1
ATOM 888 C CA . GLN A 1 114 ? -8.205 -4.930 -9.532 1.00 98.69 114 GLN A CA 1
ATOM 889 C C . GLN A 1 114 ? -7.581 -5.779 -10.650 1.00 98.69 114 GLN A C 1
ATOM 891 O O . GLN A 1 114 ? -6.835 -5.281 -11.493 1.00 98.69 114 GLN A O 1
ATOM 896 N N . TRP A 1 115 ? -7.902 -7.072 -10.672 1.00 98.50 115 TRP A N 1
ATOM 897 C CA . TRP A 1 115 ? -7.417 -7.977 -11.718 1.00 98.50 115 TRP A CA 1
ATOM 898 C C . TRP A 1 115 ? -8.138 -7.788 -13.063 1.00 98.50 115 TRP A C 1
ATOM 900 O O . TRP A 1 115 ? -7.529 -8.060 -14.098 1.00 98.50 115 TRP A O 1
ATOM 910 N N . ALA A 1 116 ? -9.400 -7.338 -13.048 1.00 94.75 116 ALA A N 1
ATOM 911 C CA . ALA A 1 116 ? -10.253 -7.103 -14.216 1.00 94.75 116 ALA A CA 1
ATOM 912 C C . ALA A 1 116 ? -11.278 -5.995 -13.933 1.00 94.75 116 ALA A C 1
ATOM 914 O O . ALA A 1 116 ? -11.689 -5.874 -12.754 1.00 94.75 116 ALA A O 1
#

Nearest PDB structures (foldseek):
  4pmq-assembly1_A  TM=1.006E+00  e=2.452E-21  Mycobacterium tuberculosis CDC1551
  4pmr-assembly1_A  TM=1.002E+00  e=3.466E-20  Mycobacterium tuberculosis CDC1551
  3oo1-assembly2_B  TM=3.849E-01  e=2.263E+00  Escherichia coli K-12
  3l8f-assembly1_A  TM=6.061E-01  e=6.109E+00  Escherichia coli K-12
  8jzo-assembly1_A  TM=3.542E-01  e=6.974E+00  Escherichia coli K-12

Mean predicted aligned error: 1.93 Å

Foldseek 3Di:
DVVCVVVVFDLQFADEDEPVDQDDVVCCVPPVVVVLVVVCVPSNQNRYEYEEAQVSVVVCVVVSGHDAYEHEDVNHPPPDDRPRHQKYFDAAQPDDDPNHTDTDMDGDDPPHRDRD

InterPro domains:
  IPR015020 Rv2525c-like, glycoside hydrolase-like domain [PF08924] (2-106)

Solvent-accessible surface area (backbone atoms only — not comparable to full-atom values): 6726 Å² total; per-residue (Å²): 112,69,69,50,47,73,73,70,49,53,91,84,32,42,50,67,48,74,46,94,54,71,74,52,74,66,51,34,67,73,45,49,51,58,51,51,53,53,45,26,76,72,66,34,48,85,24,23,21,37,28,25,14,43,64,57,46,53,51,29,58,75,71,69,49,52,65,42,32,32,31,38,57,60,77,28,63,90,94,64,74,55,90,77,34,17,28,35,49,79,45,76,70,82,47,67,60,98,86,40,76,40,64,44,68,47,81,69,37,98,78,61,53,64,82,122

Secondary structure (DSSP, 8-state):
-HHHHHTT--TTS-EEEE--S---HHHIIIIIHHHHHHHHHHH-GGGEEEEEEHHHHHHHHHTT--SEEEEESTTSPTT---TT-SEEEEEEEEEEETTEEEEEEEE-SS-S----

Sequence (116 aa):
MELHAAAGGPVSAPIYASIDDDPSYEQYKNQVAPYLRSWESVIGHQRTGVYANSKTIDWAVRDGLGSYFWQHNWGSPKGFTHPAANLHQVEIDKRKVGGVGVDVNEILKPQFGQWA